Protein AF-A0A1G0FRS5-F1 (afdb_monomer_lite)

Structure (mmCIF, N/CA/C/O backbone):
data_AF-A0A1G0FRS5-F1
#
_entry.id   AF-A0A1G0FRS5-F1
#
loop_
_atom_site.group_PDB
_atom_site.id
_atom_site.type_symbol
_atom_site.label_atom_id
_atom_site.label_alt_id
_atom_site.label_comp_id
_atom_site.label_asym_id
_atom_site.label_entity_id
_atom_site.label_seq_id
_atom_site.pdbx_PDB_ins_code
_atom_site.Cartn_x
_atom_site.Cartn_y
_atom_site.Cartn_z
_atom_site.occupancy
_atom_site.B_iso_or_equiv
_atom_site.auth_seq_id
_atom_site.auth_comp_id
_atom_site.auth_asym_id
_atom_site.auth_atom_id
_atom_site.pdbx_PDB_model_num
ATOM 1 N N . MET A 1 1 ? -5.040 -34.979 46.816 1.00 44.06 1 MET A N 1
ATOM 2 C CA . MET A 1 1 ? -3.928 -34.256 47.469 1.00 44.06 1 MET A CA 1
ATOM 3 C C . MET A 1 1 ? -4.135 -32.767 47.221 1.00 44.06 1 MET A C 1
ATOM 5 O O . MET A 1 1 ? -3.897 -32.310 46.116 1.00 44.06 1 MET A O 1
ATOM 9 N N . PHE A 1 2 ? -4.683 -32.046 48.202 1.00 45.69 2 PHE A N 1
ATOM 10 C CA . PHE A 1 2 ? -4.827 -30.586 48.176 1.00 45.69 2 PHE A CA 1
ATOM 11 C C . PHE A 1 2 ? -3.538 -29.957 48.715 1.00 45.69 2 PHE A C 1
ATOM 13 O O . PHE A 1 2 ? -3.119 -30.302 49.820 1.00 45.69 2 PHE A O 1
ATOM 20 N N . ARG A 1 3 ? -2.941 -29.009 47.987 1.00 49.69 3 ARG A N 1
ATOM 21 C CA . ARG A 1 3 ? -2.078 -27.985 48.592 1.00 49.69 3 ARG A CA 1
ATOM 22 C C . ARG A 1 3 ? -2.526 -26.600 48.152 1.00 49.69 3 ARG A C 1
ATOM 24 O O . ARG A 1 3 ? -2.070 -26.027 47.175 1.00 49.69 3 ARG A O 1
ATOM 31 N N . LEU A 1 4 ? -3.481 -26.140 48.947 1.00 48.28 4 LEU A N 1
ATOM 32 C CA . LEU A 1 4 ? -3.727 -24.770 49.351 1.00 48.28 4 LEU A CA 1
ATOM 33 C C . LEU A 1 4 ? -2.394 -24.057 49.669 1.00 48.28 4 LEU A C 1
ATOM 35 O O . LEU A 1 4 ? -1.631 -24.555 50.495 1.00 48.28 4 LEU A O 1
ATOM 39 N N . SER A 1 5 ? -2.138 -22.894 49.074 1.00 55.28 5 SER A N 1
ATOM 40 C CA . SER A 1 5 ? -1.249 -21.890 49.669 1.00 55.28 5 SER A CA 1
ATOM 41 C C . SER A 1 5 ? -1.865 -20.520 49.416 1.00 55.28 5 SER A C 1
ATOM 43 O O . SER A 1 5 ? -1.725 -19.927 48.352 1.00 55.28 5 SER A O 1
ATOM 45 N N . ILE A 1 6 ? -2.659 -20.106 50.398 1.00 56.12 6 ILE A N 1
ATOM 46 C CA . ILE A 1 6 ? -3.322 -18.812 50.508 1.00 56.12 6 ILE A CA 1
ATOM 47 C C . ILE A 1 6 ? -2.446 -17.924 51.412 1.00 56.12 6 ILE A C 1
ATOM 49 O O . ILE A 1 6 ? -1.775 -18.444 52.303 1.00 56.12 6 ILE A O 1
ATOM 53 N N . LEU A 1 7 ? -2.612 -16.607 51.235 1.00 48.44 7 LEU A N 1
ATOM 54 C CA . LEU A 1 7 ? -2.395 -15.496 52.181 1.00 48.44 7 LEU A CA 1
ATOM 55 C C . LEU A 1 7 ? -0.973 -14.875 52.213 1.00 48.44 7 LEU A C 1
ATOM 57 O O . LEU A 1 7 ? 0.005 -15.612 52.152 1.00 48.44 7 LEU A O 1
ATOM 61 N N . PRO A 1 8 ? -0.830 -13.558 52.517 1.00 53.97 8 PRO A N 1
ATOM 62 C CA . PRO A 1 8 ? -1.809 -12.463 52.332 1.00 53.97 8 PRO A CA 1
ATOM 63 C C . PRO A 1 8 ? -1.265 -11.018 52.155 1.00 53.97 8 PRO A C 1
ATOM 65 O O . PRO A 1 8 ? -0.104 -10.719 52.390 1.00 53.97 8 PRO A O 1
ATOM 68 N N . ALA A 1 9 ? -2.199 -10.122 51.809 1.00 45.53 9 ALA A N 1
ATOM 69 C CA . ALA A 1 9 ? -2.467 -8.794 52.387 1.00 45.53 9 ALA A CA 1
ATOM 70 C C . ALA A 1 9 ? -1.320 -7.875 52.869 1.00 45.53 9 ALA A C 1
ATOM 72 O O . ALA A 1 9 ? -0.685 -8.129 53.887 1.00 45.53 9 ALA A O 1
ATOM 73 N N . LEU A 1 10 ? -1.276 -6.674 52.283 1.00 49.25 10 LEU A N 1
ATOM 74 C CA . LEU A 1 10 ? -1.174 -5.392 53.000 1.00 49.25 10 LEU A CA 1
ATOM 75 C C . LEU A 1 10 ? -1.839 -4.329 52.087 1.00 49.25 10 LEU A C 1
ATOM 77 O O . LEU A 1 10 ? -1.323 -4.067 51.008 1.00 49.25 10 LEU A O 1
ATOM 81 N N . ILE A 1 11 ? -3.108 -3.921 52.268 1.00 50.03 11 ILE A N 1
ATOM 82 C CA . ILE A 1 11 ? -3.625 -2.934 53.249 1.00 50.03 11 ILE A CA 1
ATOM 83 C C . ILE A 1 11 ? -2.768 -1.642 53.157 1.00 50.03 11 ILE A C 1
ATOM 85 O O . ILE A 1 11 ? -1.559 -1.725 53.304 1.00 50.03 11 ILE A O 1
ATOM 89 N N . VAL A 1 12 ? -3.238 -0.427 52.853 1.00 50.62 12 VAL A N 1
ATOM 90 C CA . VAL A 1 12 ? -4.157 0.483 53.577 1.00 50.62 12 VAL A CA 1
ATOM 91 C C . VAL A 1 12 ? -4.215 1.760 52.682 1.00 50.62 12 VAL A C 1
ATOM 93 O O . VAL A 1 12 ? -3.167 2.255 52.290 1.00 50.62 12 VAL A O 1
ATOM 96 N N . LEU A 1 13 ? -5.354 2.221 52.146 1.00 48.66 13 LEU A N 1
ATOM 97 C CA . LEU A 1 13 ? -6.230 3.259 52.729 1.00 48.66 13 LEU A CA 1
ATOM 98 C C . LEU A 1 13 ? -5.525 4.604 53.048 1.00 48.66 13 LEU A C 1
ATOM 100 O O . LEU A 1 13 ? -5.023 4.790 54.148 1.00 48.66 13 LEU A O 1
ATOM 104 N N . LEU A 1 14 ? -5.578 5.596 52.150 1.00 42.84 14 LEU A N 1
ATOM 105 C CA . LEU A 1 14 ? -5.404 7.000 52.552 1.00 42.84 14 LEU A CA 1
ATOM 106 C C . LEU A 1 14 ? -6.632 7.824 52.158 1.00 42.84 14 LEU A C 1
ATOM 108 O O . LEU A 1 14 ? -6.782 8.288 51.032 1.00 42.84 14 LEU A O 1
ATOM 112 N N . ALA A 1 15 ? -7.514 7.970 53.143 1.00 50.84 15 ALA A N 1
ATOM 113 C CA . ALA A 1 15 ? -8.490 9.036 53.228 1.00 50.84 15 ALA A CA 1
ATOM 114 C C . ALA A 1 15 ? -7.763 10.351 53.546 1.00 50.84 15 ALA A C 1
ATOM 116 O O . ALA A 1 15 ? -7.000 10.416 54.507 1.00 50.84 15 ALA A O 1
ATOM 117 N N . LEU A 1 16 ? -8.037 11.402 52.779 1.00 49.03 16 LEU A N 1
ATOM 118 C CA . LEU A 1 16 ? -7.696 12.776 53.140 1.00 49.03 16 LEU A CA 1
ATOM 119 C C . LEU A 1 16 ? -8.983 13.593 53.114 1.00 49.03 16 LEU A C 1
ATOM 121 O O . LEU A 1 16 ? -9.455 14.035 52.070 1.00 49.03 16 LEU A O 1
ATOM 125 N N . ALA A 1 17 ? -9.567 13.730 54.300 1.00 45.66 17 ALA A N 1
ATOM 126 C CA . ALA A 1 17 ? -10.590 14.710 54.598 1.00 45.66 17 ALA A CA 1
ATOM 127 C C . ALA A 1 17 ? -9.922 16.019 55.045 1.00 45.66 17 ALA A C 1
ATOM 129 O O . ALA A 1 17 ? -9.033 15.998 55.891 1.00 45.66 17 ALA A O 1
ATOM 130 N N . GLY A 1 18 ? -10.436 17.138 54.531 1.00 49.47 18 GLY A N 1
ATOM 131 C CA . GLY A 1 18 ? -10.488 18.415 55.242 1.00 49.47 18 GLY A CA 1
ATOM 132 C C . GLY A 1 18 ? -9.261 19.321 55.150 1.00 49.47 18 GLY A C 1
ATOM 133 O O . GLY A 1 18 ? -8.341 19.205 55.950 1.00 49.47 18 GLY A O 1
ATOM 134 N N . LEU A 1 19 ? -9.348 20.336 54.285 1.00 43.91 19 LEU A N 1
ATOM 135 C CA . LEU A 1 19 ? -8.746 21.651 54.514 1.00 43.91 19 LEU A CA 1
ATOM 136 C C . LEU A 1 19 ? -9.790 22.736 54.223 1.00 43.91 19 LEU A C 1
ATOM 138 O O . LEU A 1 19 ? -10.624 22.622 53.329 1.00 43.91 19 LEU A O 1
ATOM 142 N N . SER A 1 20 ? -9.774 23.726 55.101 1.00 45.34 20 SER A N 1
ATOM 143 C CA . SER A 1 20 ? -10.786 24.723 55.411 1.00 45.34 20 SER A CA 1
ATOM 144 C C . SER A 1 20 ? -10.820 25.925 54.465 1.00 45.34 20 SER A C 1
ATOM 146 O O . SER A 1 20 ? -9.790 26.316 53.936 1.00 45.34 20 SER A O 1
ATOM 148 N N . CYS A 1 21 ? -12.002 26.546 54.392 1.00 48.34 21 CYS A N 1
ATOM 149 C CA . CYS A 1 21 ? -12.299 27.988 54.414 1.00 48.34 21 CYS A CA 1
ATOM 150 C C . CYS A 1 21 ? -11.238 28.990 53.899 1.00 48.34 21 CYS A C 1
ATOM 152 O O . CYS A 1 21 ? -10.173 29.141 54.495 1.00 48.34 21 CYS A O 1
ATOM 154 N N . GLY A 1 22 ? -11.623 29.786 52.897 1.00 35.19 22 GLY A N 1
ATOM 155 C CA . GLY A 1 22 ? -10.956 31.030 52.507 1.00 35.19 22 GLY A CA 1
ATOM 156 C C . GLY A 1 22 ? -11.921 31.933 51.737 1.00 35.19 22 GLY A C 1
ATOM 157 O O . GLY A 1 22 ? -12.179 31.698 50.562 1.00 35.19 22 GLY A O 1
ATOM 158 N N . ASP A 1 23 ? -12.486 32.905 52.450 1.00 54.09 23 ASP A N 1
ATOM 159 C CA . ASP A 1 23 ? -13.355 33.988 51.978 1.00 54.09 23 ASP A CA 1
ATOM 160 C C . ASP A 1 23 ? -12.524 35.105 51.312 1.00 54.09 23 ASP A C 1
ATOM 162 O O . ASP A 1 23 ? -11.417 35.394 51.769 1.00 54.09 23 ASP A O 1
ATOM 166 N N . GLY A 1 24 ? -13.083 35.742 50.277 1.00 42.00 24 GLY A N 1
ATOM 167 C CA . GLY A 1 24 ? -12.622 37.027 49.732 1.00 42.00 24 GLY A CA 1
ATOM 168 C C . GLY A 1 24 ? -11.696 36.955 48.509 1.00 42.00 24 GLY A C 1
ATOM 169 O O . GLY A 1 24 ? -10.556 36.520 48.601 1.00 42.00 24 GLY A O 1
ATOM 170 N N . ASP A 1 25 ? -12.154 37.432 47.349 1.00 48.56 25 ASP A N 1
ATOM 171 C CA . ASP A 1 25 ? -11.878 38.810 46.910 1.00 48.56 25 ASP A CA 1
ATOM 172 C C . ASP A 1 25 ? -12.524 39.084 45.538 1.00 48.56 25 ASP A C 1
ATOM 174 O O . ASP A 1 25 ? -12.567 38.235 44.644 1.00 48.56 25 ASP A O 1
ATOM 178 N N . GLN A 1 26 ? -13.080 40.285 45.394 1.00 52.00 26 GLN A N 1
ATOM 179 C CA . GLN A 1 26 ? -13.717 40.770 44.177 1.00 52.00 26 GLN A CA 1
ATOM 180 C C . GLN A 1 26 ? -12.654 41.109 43.126 1.00 52.00 26 GLN A C 1
ATOM 182 O O . GLN A 1 26 ? -12.055 42.178 43.159 1.00 52.00 26 GLN A O 1
ATOM 187 N N . GLY A 1 27 ? -12.468 40.232 42.141 1.00 38.94 27 GLY A N 1
ATOM 188 C CA . GLY A 1 27 ? -11.657 40.505 40.956 1.00 38.94 27 GLY A CA 1
ATOM 189 C C . GLY A 1 27 ? -12.527 40.547 39.709 1.00 38.94 27 GLY A C 1
ATOM 190 O O . GLY A 1 27 ? -13.053 39.522 39.290 1.00 38.94 27 GLY A O 1
ATOM 191 N N . ALA A 1 28 ? -12.694 41.739 39.142 1.00 45.09 28 ALA A N 1
ATOM 192 C CA . ALA A 1 28 ? -13.462 42.031 37.939 1.00 45.09 28 ALA A CA 1
ATOM 193 C C . ALA A 1 28 ? -13.317 40.967 36.832 1.00 45.09 28 ALA A C 1
ATOM 195 O O . ALA A 1 28 ? -12.215 40.622 36.408 1.00 45.09 28 ALA A O 1
ATOM 196 N N . ALA A 1 29 ? -14.460 40.492 36.334 1.00 39.56 29 ALA A N 1
ATOM 197 C CA . ALA A 1 29 ? -14.537 39.628 35.168 1.00 39.56 29 ALA A CA 1
ATOM 198 C C . ALA A 1 29 ? -14.074 40.394 33.918 1.00 39.56 29 ALA A C 1
ATOM 200 O O . ALA A 1 29 ? -14.848 41.102 33.275 1.00 39.56 29 ALA A O 1
ATOM 201 N N . THR A 1 30 ? -12.803 40.243 33.560 1.00 50.25 30 THR A N 1
ATOM 202 C CA . THR A 1 30 ? -12.331 40.533 32.206 1.00 50.25 30 THR A CA 1
ATOM 203 C C . THR A 1 30 ? -12.824 39.395 31.308 1.00 50.25 30 THR A C 1
ATOM 205 O O . THR A 1 30 ? -12.509 38.236 31.601 1.00 50.25 30 THR A O 1
ATOM 208 N N . PRO A 1 31 ? -13.590 39.646 30.231 1.00 48.22 31 PRO A N 1
ATOM 209 C CA . PRO A 1 31 ? -13.944 38.586 29.300 1.00 48.22 31 PRO A CA 1
ATOM 210 C C . PRO A 1 31 ? -12.663 38.108 28.611 1.00 48.22 31 PRO A C 1
ATOM 212 O O . PRO A 1 31 ? -12.110 38.773 27.737 1.00 48.22 31 PRO A O 1
ATOM 215 N N . THR A 1 32 ? -12.167 36.951 29.042 1.00 47.28 32 THR A N 1
ATOM 216 C CA . THR A 1 32 ? -11.135 36.213 28.317 1.00 47.28 32 THR A CA 1
ATOM 217 C C . THR A 1 32 ? -11.800 35.693 27.055 1.00 47.28 32 THR A C 1
ATOM 219 O O . THR A 1 32 ? -12.743 34.908 27.133 1.00 47.28 32 THR A O 1
ATOM 222 N N . ALA A 1 33 ? -11.351 36.181 25.899 1.00 51.53 33 ALA A N 1
ATOM 223 C CA . ALA A 1 33 ? -11.781 35.684 24.605 1.00 51.53 33 ALA A CA 1
ATOM 224 C C . ALA A 1 33 ? -11.601 34.161 24.577 1.00 51.53 33 ALA A C 1
ATOM 226 O O . ALA A 1 33 ? -10.480 33.655 24.606 1.00 51.53 33 ALA A O 1
ATOM 227 N N . THR A 1 34 ? -12.712 33.429 24.568 1.00 48.22 34 THR A N 1
ATOM 228 C CA . THR A 1 34 ? -12.716 31.995 24.302 1.00 48.22 34 THR A CA 1
ATOM 229 C C . THR A 1 34 ? -12.104 31.801 22.915 1.00 48.22 34 THR A C 1
ATOM 231 O O . THR A 1 34 ? -12.641 32.363 21.954 1.00 48.22 34 THR A O 1
ATOM 234 N N . PRO A 1 35 ? -10.999 31.051 22.753 1.00 54.94 35 PRO A N 1
ATOM 235 C CA . PRO A 1 35 ? -10.590 30.647 21.422 1.00 54.94 35 PRO A CA 1
ATOM 236 C C . PRO A 1 35 ? -11.737 29.810 20.857 1.00 54.94 35 PRO A C 1
ATOM 238 O O . PRO A 1 35 ? -12.076 28.750 21.381 1.00 54.94 35 PRO A O 1
ATOM 241 N N . THR A 1 36 ? -12.387 30.336 19.822 1.00 51.38 36 THR A N 1
ATOM 242 C CA . THR A 1 36 ? -13.328 29.564 19.017 1.00 51.38 36 THR A CA 1
ATOM 243 C C . THR A 1 36 ? -12.489 28.508 18.318 1.00 51.38 36 THR A C 1
ATOM 245 O O . THR A 1 36 ? -11.822 28.789 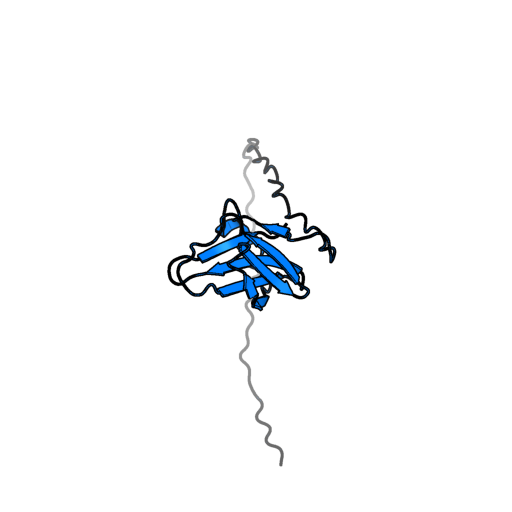17.325 1.00 51.38 36 THR A O 1
ATOM 248 N N . VAL A 1 37 ? -12.441 27.311 18.900 1.00 54.41 37 VAL A N 1
ATOM 249 C CA . VAL A 1 37 ? -11.905 26.131 18.233 1.00 54.41 37 VAL 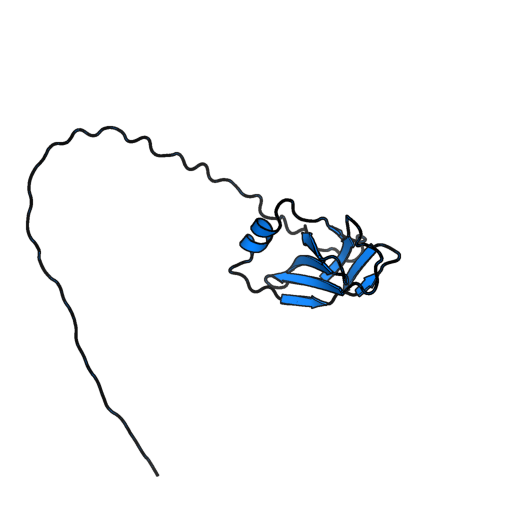A CA 1
ATOM 250 C C . VAL A 1 37 ? -12.894 25.819 17.123 1.00 54.41 37 VAL A C 1
ATOM 252 O O . VAL A 1 37 ? -13.928 25.198 17.353 1.00 54.41 37 VAL A O 1
ATOM 255 N N . THR A 1 38 ? -12.621 26.328 15.926 1.00 54.25 38 THR A N 1
ATOM 256 C CA . THR A 1 38 ? -13.276 25.842 14.717 1.00 54.25 38 THR A CA 1
ATOM 257 C C . THR A 1 38 ? -12.913 24.363 14.613 1.00 54.25 38 THR A C 1
ATOM 259 O O . THR A 1 38 ? -11.719 24.063 14.523 1.00 54.25 38 THR A O 1
ATOM 262 N N . PRO A 1 39 ? -13.873 23.423 14.672 1.00 53.31 39 PRO A N 1
ATOM 263 C CA . PRO A 1 39 ? -13.560 22.040 14.373 1.00 53.31 39 PRO A CA 1
ATOM 264 C C . PRO A 1 39 ? -13.074 22.012 12.927 1.00 53.31 39 PRO A C 1
ATOM 266 O O . PRO A 1 39 ? -13.825 22.314 11.999 1.00 53.31 39 PRO A O 1
ATOM 269 N N . VAL A 1 40 ? -11.789 21.714 12.745 1.00 53.19 40 VAL A N 1
ATOM 270 C CA . VAL A 1 40 ? -11.273 21.303 11.447 1.00 53.19 40 VAL A CA 1
ATOM 271 C C . VAL A 1 40 ? -11.993 19.995 11.158 1.00 53.19 40 VAL A C 1
ATOM 273 O O . VAL A 1 40 ? -11.704 18.967 11.763 1.00 53.19 40 VAL A O 1
ATOM 276 N N . THR A 1 41 ? -13.018 20.055 10.315 1.00 48.16 41 THR A N 1
ATOM 277 C CA . THR A 1 41 ? -13.607 18.868 9.710 1.00 48.16 41 THR A CA 1
ATOM 278 C C . THR A 1 41 ? -12.542 18.289 8.796 1.00 48.16 41 THR A C 1
ATOM 280 O O . THR A 1 41 ? -12.452 18.667 7.628 1.00 48.16 41 THR A O 1
ATOM 283 N N . THR A 1 42 ? -11.685 17.434 9.347 1.00 56.03 42 THR A N 1
ATOM 284 C CA . THR A 1 42 ? -10.833 16.564 8.545 1.00 56.03 42 THR A CA 1
ATOM 285 C C . THR A 1 42 ? -11.775 15.748 7.660 1.00 56.03 42 THR A C 1
ATOM 287 O O . THR A 1 42 ? -12.697 15.123 8.198 1.00 56.03 42 THR A O 1
ATOM 290 N N . PRO A 1 43 ? -11.643 15.794 6.324 1.00 45.47 43 PRO A N 1
ATOM 291 C CA . PRO A 1 43 ? -12.443 14.934 5.470 1.00 45.47 43 PRO A CA 1
ATOM 292 C C . PRO A 1 43 ? -12.114 13.486 5.841 1.00 45.47 43 PRO A C 1
ATOM 294 O O . PRO A 1 43 ? -10.976 13.049 5.697 1.00 45.47 43 PRO A O 1
ATOM 297 N N . SER A 1 44 ? -13.104 12.760 6.363 1.00 46.69 44 SER A N 1
ATOM 298 C CA . SER A 1 44 ? -13.024 11.304 6.454 1.00 46.69 44 SER A CA 1
ATOM 299 C C . SER A 1 44 ? -12.809 10.782 5.032 1.00 46.69 44 SER A C 1
ATOM 301 O O . SER A 1 44 ? -13.549 11.221 4.138 1.00 46.69 44 SER A O 1
ATOM 303 N N . PRO A 1 45 ? -11.844 9.877 4.786 1.00 48.31 45 PRO A N 1
ATOM 304 C CA . PRO A 1 45 ? -11.786 9.185 3.507 1.00 48.31 45 PRO A CA 1
ATOM 305 C C . PRO A 1 45 ? -13.151 8.524 3.294 1.00 48.31 45 PRO A C 1
ATOM 307 O O . PRO A 1 45 ? -13.681 7.848 4.180 1.00 48.31 45 PRO A O 1
ATOM 310 N N . THR A 1 46 ? -13.797 8.864 2.182 1.00 43.72 46 THR A N 1
ATOM 311 C CA . THR A 1 46 ? -15.093 8.296 1.821 1.00 43.72 46 THR A CA 1
ATOM 312 C C . THR A 1 46 ? -14.813 6.970 1.147 1.00 43.72 46 THR A C 1
ATOM 314 O O . THR A 1 46 ? -14.717 6.923 -0.076 1.00 43.72 46 THR A O 1
ATOM 317 N N . SER A 1 47 ? -14.705 5.916 1.960 1.00 49.19 47 SER A N 1
ATOM 318 C CA . SER A 1 47 ? -14.486 4.551 1.494 1.00 49.19 47 SER A CA 1
ATOM 319 C C . SER A 1 47 ? -15.524 4.206 0.434 1.00 49.19 47 SER A C 1
ATOM 321 O O . SER A 1 47 ? -16.720 4.082 0.717 1.00 49.19 47 SER A O 1
ATOM 323 N N . THR A 1 48 ? -15.083 4.125 -0.819 1.00 53.12 48 THR A N 1
ATOM 324 C CA . THR A 1 48 ? -15.987 3.810 -1.925 1.00 53.12 48 THR A CA 1
ATOM 325 C C . THR A 1 48 ? -16.065 2.287 -2.016 1.00 53.12 48 THR A C 1
ATOM 327 O O . THR A 1 48 ? -15.029 1.649 -2.203 1.00 53.12 48 THR A O 1
ATOM 330 N N . PRO A 1 49 ? -17.244 1.654 -1.867 1.00 49.69 49 PRO A N 1
ATOM 331 C CA . PRO A 1 49 ? -17.325 0.199 -1.874 1.00 49.69 49 PRO A CA 1
ATOM 332 C C . PRO A 1 49 ? -16.847 -0.365 -3.217 1.00 49.69 49 PRO A C 1
ATOM 334 O O . PRO A 1 49 ? -17.321 0.033 -4.286 1.00 49.69 49 PRO A O 1
ATOM 337 N N . PHE A 1 50 ? -15.910 -1.314 -3.157 1.00 54.31 50 PHE A N 1
ATOM 338 C CA . PHE A 1 50 ? -15.400 -2.010 -4.333 1.00 54.31 50 PHE A CA 1
ATOM 339 C C . PHE A 1 50 ? -16.535 -2.765 -5.037 1.00 54.31 50 PHE A C 1
ATOM 341 O O . PHE A 1 50 ? -17.209 -3.605 -4.440 1.00 54.31 50 PHE A O 1
ATOM 348 N N . THR A 1 51 ? -16.733 -2.475 -6.325 1.00 52.09 51 THR A N 1
ATOM 349 C CA . THR A 1 51 ? -17.624 -3.245 -7.200 1.00 52.09 51 THR A CA 1
ATOM 350 C C . THR A 1 51 ? -16.768 -4.141 -8.099 1.00 52.09 51 THR A C 1
ATOM 352 O O . THR A 1 51 ? -16.026 -3.619 -8.938 1.00 52.09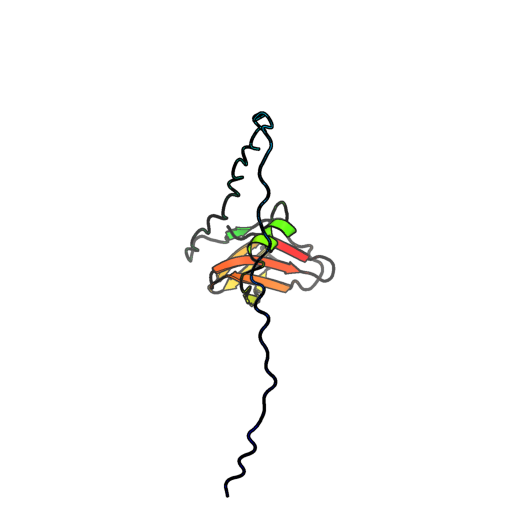 51 THR A O 1
ATOM 355 N N . PRO A 1 52 ? -16.852 -5.477 -7.968 1.00 50.53 52 PRO A N 1
ATOM 356 C CA . PRO A 1 52 ? -16.132 -6.397 -8.841 1.00 50.53 52 PRO A CA 1
ATOM 357 C C . PRO A 1 52 ? -16.505 -6.144 -10.310 1.00 50.53 52 PRO A C 1
ATOM 359 O O . PRO A 1 52 ? -17.679 -6.194 -10.672 1.00 50.53 52 PRO A O 1
ATOM 362 N N . GLY A 1 53 ? -15.509 -5.865 -11.158 1.00 54.69 53 GLY A N 1
ATOM 363 C CA . GLY A 1 53 ? -15.696 -5.628 -12.598 1.00 54.69 53 GLY A CA 1
ATOM 364 C C . GLY A 1 53 ? -15.603 -4.168 -13.064 1.00 54.69 53 GLY A C 1
ATOM 365 O O . GLY A 1 53 ? -15.670 -3.929 -14.266 1.00 54.69 53 GLY A O 1
ATOM 366 N N . SER A 1 54 ? -15.385 -3.201 -12.164 1.00 61.41 54 SER A N 1
ATOM 367 C CA . SER A 1 54 ? -15.235 -1.773 -12.520 1.00 61.41 54 SER A CA 1
ATOM 368 C C . SER A 1 54 ? -13.844 -1.360 -13.038 1.00 61.41 54 SER A C 1
ATOM 370 O O . SER A 1 54 ? -13.616 -0.179 -13.285 1.00 61.41 54 SER A O 1
ATOM 372 N N . GLY A 1 55 ? -12.931 -2.309 -13.264 1.00 73.69 55 GLY A N 1
ATOM 373 C CA . GLY A 1 55 ? -11.529 -2.012 -13.581 1.00 73.69 55 GLY A CA 1
ATOM 374 C C . GLY A 1 55 ? -10.698 -1.699 -12.327 1.00 73.69 55 GLY A C 1
ATOM 375 O O . GLY A 1 55 ? -11.211 -1.819 -11.212 1.00 73.69 55 GLY A O 1
ATOM 376 N N . PRO A 1 56 ? -9.403 -1.367 -12.484 1.00 84.88 56 PRO A N 1
ATOM 377 C CA . PRO A 1 56 ? -8.525 -1.088 -11.355 1.00 84.88 56 PRO A CA 1
ATOM 378 C C . PRO A 1 56 ? -8.892 0.228 -10.650 1.00 84.88 56 PRO A C 1
ATOM 380 O O . PRO A 1 56 ? -9.195 1.232 -11.294 1.00 84.88 56 PRO A O 1
ATOM 383 N N . ILE A 1 57 ? -8.818 0.235 -9.319 1.00 90.19 57 ILE A N 1
ATOM 384 C CA . ILE A 1 57 ? -8.945 1.436 -8.490 1.00 90.19 57 ILE A CA 1
ATOM 385 C C . ILE A 1 57 ? -7.637 2.219 -8.598 1.00 90.19 57 ILE A C 1
ATOM 387 O O . ILE A 1 57 ? -6.582 1.721 -8.210 1.00 90.19 57 ILE A O 1
ATOM 391 N N . HIS A 1 58 ? -7.694 3.444 -9.110 1.00 91.81 58 HIS A N 1
ATOM 392 C CA . HIS A 1 58 ? -6.529 4.322 -9.139 1.00 91.81 58 HIS A CA 1
ATOM 393 C C . HIS A 1 58 ? -6.242 4.861 -7.740 1.00 91.81 58 HIS A C 1
ATOM 395 O O . HIS A 1 58 ? -7.113 5.481 -7.128 1.00 91.81 58 HIS A O 1
ATOM 401 N N . ILE A 1 59 ? -5.027 4.628 -7.250 1.00 94.44 59 ILE A N 1
ATOM 402 C CA . ILE A 1 59 ? -4.588 5.070 -5.928 1.00 94.44 59 ILE A CA 1
ATOM 403 C C . ILE A 1 59 ? -3.296 5.866 -6.027 1.00 94.44 59 ILE A C 1
ATOM 405 O O . ILE A 1 59 ? -2.398 5.534 -6.804 1.00 94.44 59 ILE A O 1
ATOM 409 N N . SER A 1 60 ? -3.199 6.904 -5.201 1.00 94.44 60 SER A N 1
ATOM 410 C CA . SER A 1 60 ? -2.041 7.786 -5.139 1.00 94.44 60 SER A CA 1
ATOM 411 C C . SER A 1 60 ? -1.513 7.933 -3.717 1.00 94.44 60 SER A C 1
ATOM 413 O O . SER A 1 60 ? -2.248 7.696 -2.752 1.00 94.44 60 SER A O 1
ATOM 415 N N . PRO A 1 61 ? -0.240 8.324 -3.542 1.00 94.88 61 PRO A N 1
ATOM 416 C CA . PRO A 1 61 ? 0.277 8.652 -2.230 1.00 94.88 61 PRO A CA 1
ATOM 417 C C . PRO A 1 61 ? -0.575 9.727 -1.552 1.00 94.88 61 PRO A C 1
ATOM 419 O O . PRO A 1 61 ? -0.954 10.701 -2.208 1.00 94.88 61 PRO A O 1
ATOM 422 N N . PRO A 1 62 ? -0.867 9.588 -0.248 1.00 92.81 62 PRO A N 1
ATOM 423 C CA . PRO A 1 62 ? -1.513 10.655 0.499 1.00 92.81 62 PRO A CA 1
ATOM 424 C C . PRO A 1 62 ? -0.591 11.879 0.567 1.00 92.81 62 PRO A C 1
ATOM 426 O O . PRO A 1 62 ? 0.632 11.737 0.660 1.00 92.81 62 PRO A O 1
ATOM 429 N N . GLU A 1 63 ? -1.176 13.079 0.603 1.00 91.31 63 GLU A N 1
ATOM 430 C CA . GLU A 1 63 ? -0.426 14.343 0.714 1.00 91.31 63 GLU A CA 1
ATOM 431 C C . GLU A 1 63 ? 0.488 14.361 1.950 1.00 91.31 63 GLU A C 1
ATOM 433 O O . GLU A 1 63 ? 1.636 14.807 1.890 1.00 91.31 63 GLU A O 1
ATOM 438 N N . ASN A 1 64 ? -0.001 13.813 3.068 1.00 92.25 64 ASN A N 1
ATOM 439 C CA . ASN A 1 64 ? 0.752 13.658 4.304 1.00 92.25 64 ASN A CA 1
ATOM 440 C C . ASN A 1 64 ? 0.655 12.222 4.827 1.00 92.25 64 ASN A C 1
ATOM 442 O O . ASN A 1 64 ? -0.281 11.839 5.526 1.00 92.25 64 ASN A O 1
ATOM 446 N N . ARG A 1 65 ? 1.683 11.423 4.527 1.00 90.62 65 ARG A N 1
ATOM 447 C CA . ARG A 1 65 ? 1.755 10.015 4.939 1.00 90.62 65 ARG A CA 1
ATOM 448 C C . ARG A 1 65 ? 1.634 9.801 6.450 1.00 90.62 65 ARG A C 1
ATOM 450 O O . ARG A 1 65 ? 1.057 8.800 6.854 1.00 90.62 65 ARG A O 1
ATOM 457 N N . ARG A 1 66 ? 2.211 10.679 7.283 1.00 91.56 66 ARG A N 1
ATOM 458 C CA . ARG A 1 66 ? 2.142 10.502 8.748 1.00 91.56 66 ARG A CA 1
ATOM 459 C C . ARG A 1 66 ? 0.724 10.713 9.245 1.00 91.56 66 ARG A C 1
ATOM 461 O O . ARG A 1 66 ? 0.177 9.818 9.862 1.00 91.56 66 ARG A O 1
ATOM 468 N N . GLU A 1 67 ? 0.122 11.832 8.870 1.00 92.94 67 GLU A N 1
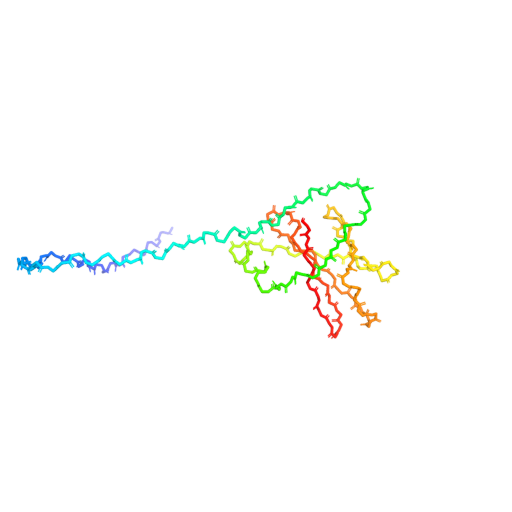ATOM 469 C CA . GLU A 1 67 ? -1.249 12.165 9.256 1.00 92.94 67 GLU A CA 1
ATOM 470 C C . GLU A 1 67 ? -2.269 11.147 8.732 1.00 92.94 67 GLU A C 1
ATOM 472 O O . GLU A 1 67 ? -3.238 10.827 9.412 1.00 92.94 67 GLU A O 1
ATOM 477 N N . PHE A 1 68 ? -2.031 10.578 7.548 1.00 92.62 68 PHE A N 1
ATOM 478 C CA . PHE A 1 68 ? -2.821 9.459 7.045 1.00 92.62 68 PHE A CA 1
ATOM 479 C C . PHE A 1 68 ? -2.732 8.225 7.957 1.00 92.62 68 PHE A C 1
ATOM 481 O O . PHE A 1 68 ? -3.752 7.652 8.318 1.00 92.62 68 PHE A O 1
ATOM 488 N N . LEU A 1 69 ? -1.523 7.821 8.360 1.00 90.19 69 LEU A N 1
ATOM 489 C CA . LEU A 1 69 ? -1.332 6.658 9.233 1.00 90.19 69 LEU A CA 1
ATOM 490 C C . LEU A 1 69 ? -1.816 6.905 10.668 1.00 90.19 69 LEU A C 1
ATOM 492 O O . LEU A 1 69 ? -2.331 5.981 11.295 1.00 90.19 69 LEU A O 1
ATOM 496 N N . ASP A 1 70 ? -1.692 8.135 11.169 1.00 93.62 70 ASP A N 1
ATOM 497 C CA . ASP A 1 70 ? -2.107 8.513 12.524 1.00 93.62 70 ASP A CA 1
ATOM 498 C C . ASP A 1 70 ? -3.622 8.340 12.731 1.00 93.62 70 ASP A C 1
ATOM 500 O O . ASP A 1 70 ? -4.058 8.006 13.831 1.00 93.62 70 ASP A O 1
ATOM 504 N N . GLN A 1 71 ? -4.430 8.458 11.670 1.00 92.44 71 GLN A N 1
ATOM 505 C CA . GLN A 1 71 ? -5.877 8.182 11.713 1.00 92.44 71 GLN A CA 1
ATOM 506 C C . GLN A 1 71 ? -6.204 6.722 12.063 1.00 92.44 71 GLN A C 1
ATOM 508 O O . GLN A 1 71 ? -7.294 6.427 12.552 1.00 92.44 71 GLN A O 1
ATOM 513 N N . PHE A 1 72 ? -5.258 5.811 11.836 1.00 93.75 72 PHE A N 1
ATOM 514 C CA . PHE A 1 72 ? -5.397 4.384 12.112 1.00 93.75 72 PHE A CA 1
ATOM 515 C C . PHE A 1 72 ? -4.544 3.931 13.306 1.00 93.75 72 PHE A C 1
ATOM 517 O O . PHE A 1 72 ? -4.455 2.733 13.557 1.00 93.75 72 PHE A O 1
ATOM 524 N N . ALA A 1 73 ? -3.921 4.851 14.055 1.00 91.19 73 ALA A N 1
ATOM 525 C CA . ALA A 1 73 ? -3.008 4.510 15.151 1.00 91.19 73 ALA A CA 1
ATOM 526 C C . ALA A 1 73 ? -3.675 3.693 16.274 1.00 91.19 73 ALA A C 1
ATOM 528 O O . ALA A 1 73 ? -3.035 2.829 16.871 1.00 91.19 73 ALA A O 1
ATOM 529 N N . ASP A 1 74 ? -4.968 3.924 16.515 1.00 93.88 74 ASP A N 1
ATOM 530 C CA . ASP A 1 74 ? -5.774 3.198 17.508 1.00 93.88 74 ASP A CA 1
ATOM 531 C C . ASP A 1 74 ? -6.527 1.992 16.910 1.00 93.88 74 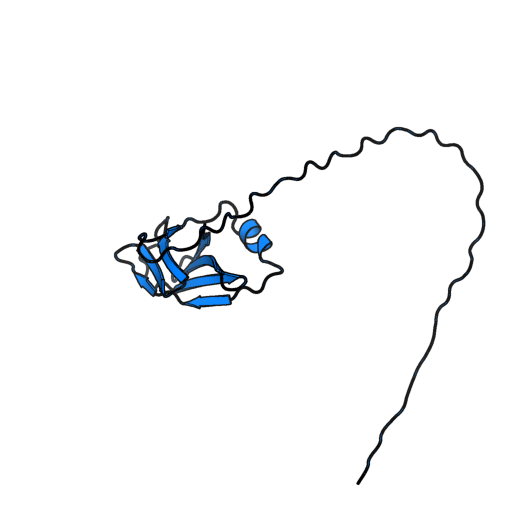ASP A C 1
ATOM 533 O O . ASP A 1 74 ? -7.397 1.401 17.558 1.00 93.88 74 ASP A O 1
ATOM 537 N N . LYS A 1 75 ? -6.240 1.639 15.652 1.00 93.94 75 LYS A N 1
ATOM 538 C CA . LYS A 1 75 ? -6.905 0.564 14.911 1.00 93.94 75 LYS A CA 1
ATOM 539 C C . LYS A 1 75 ? -5.944 -0.590 14.649 1.00 93.94 75 LYS A C 1
ATOM 541 O O . LYS A 1 75 ? -4.743 -0.410 14.467 1.00 93.94 75 LYS A O 1
ATOM 546 N N . GLU A 1 76 ? -6.488 -1.801 14.584 1.00 94.75 76 GLU A N 1
ATOM 547 C CA . GLU A 1 76 ? -5.726 -2.952 14.110 1.00 94.75 76 GLU A CA 1
ATOM 548 C C . GLU A 1 76 ? -5.596 -2.881 12.585 1.00 94.75 76 GLU A C 1
ATOM 550 O O . GLU A 1 76 ? -6.596 -2.928 11.866 1.00 94.75 76 GLU A O 1
ATOM 555 N N . ILE A 1 77 ? -4.356 -2.772 12.102 1.00 93.81 77 ILE A N 1
ATOM 556 C CA . ILE A 1 77 ? -4.035 -2.827 10.675 1.00 93.81 77 ILE A CA 1
ATOM 557 C C . ILE A 1 77 ? -3.566 -4.241 10.339 1.00 93.81 77 ILE A C 1
ATOM 559 O O . ILE A 1 77 ? -2.466 -4.653 10.717 1.00 93.81 77 ILE A O 1
ATOM 563 N N . VAL A 1 78 ? -4.376 -4.965 9.573 1.00 96.00 78 VAL A N 1
ATOM 564 C CA . VAL A 1 78 ? -4.006 -6.267 9.011 1.00 96.00 78 VAL A CA 1
ATOM 565 C C . VAL A 1 78 ? -3.370 -6.047 7.646 1.00 96.00 78 VAL A C 1
ATOM 567 O O . VAL A 1 78 ? -3.951 -5.396 6.782 1.00 96.00 78 VAL A O 1
ATOM 570 N N . LYS A 1 79 ? -2.180 -6.608 7.429 1.00 95.81 79 LYS A N 1
ATOM 571 C CA . LYS A 1 79 ? -1.509 -6.576 6.125 1.00 95.81 79 LYS A CA 1
ATOM 572 C C . LYS A 1 79 ? -1.761 -7.875 5.378 1.00 95.81 79 LYS A C 1
ATOM 574 O O . LYS A 1 79 ? -1.603 -8.950 5.957 1.00 95.81 79 LYS A O 1
ATOM 579 N N . GLN A 1 80 ? -2.135 -7.776 4.110 1.00 96.50 80 GLN A N 1
ATOM 580 C CA . GLN A 1 80 ? -2.272 -8.926 3.222 1.00 96.50 80 GLN A CA 1
ATOM 581 C C . GLN A 1 80 ? -1.461 -8.701 1.959 1.00 96.50 80 GLN A C 1
ATOM 583 O O . GLN A 1 80 ? -1.512 -7.623 1.375 1.00 96.50 80 GLN A O 1
ATOM 588 N N . HIS A 1 81 ? -0.734 -9.732 1.547 1.00 97.00 81 HIS A N 1
ATOM 589 C CA . HIS A 1 81 ? 0.114 -9.669 0.370 1.00 97.00 81 HIS A CA 1
ATOM 590 C C . HIS A 1 81 ? -0.712 -9.515 -0.911 1.00 97.00 81 HIS A C 1
ATOM 592 O O . HIS A 1 81 ? -1.726 -10.195 -1.083 1.00 97.00 81 HIS A O 1
ATOM 598 N N . CYS A 1 82 ? -0.237 -8.661 -1.813 1.00 95.88 82 CYS A N 1
ATOM 599 C CA . CYS A 1 82 ? -0.790 -8.459 -3.145 1.00 95.88 82 CYS A CA 1
ATOM 600 C C . CYS A 1 82 ? 0.238 -8.841 -4.209 1.00 95.88 82 CYS A C 1
ATOM 602 O O . CYS A 1 82 ? 1.438 -8.602 -4.058 1.00 95.88 82 CYS A O 1
ATOM 604 N N . THR A 1 83 ? -0.248 -9.371 -5.325 1.00 95.19 83 THR A N 1
ATOM 605 C CA . THR A 1 83 ? 0.587 -9.667 -6.491 1.00 95.19 83 THR A CA 1
ATOM 606 C C . THR A 1 83 ? 0.795 -8.388 -7.295 1.00 95.19 83 THR A C 1
ATOM 608 O O . THR A 1 83 ? -0.175 -7.764 -7.715 1.00 95.19 83 THR A O 1
ATOM 611 N N . TYR A 1 84 ? 2.045 -7.986 -7.522 1.00 93.38 84 TYR A N 1
ATOM 612 C CA . TYR A 1 84 ? 2.351 -6.828 -8.363 1.00 93.38 84 TYR A CA 1
ATOM 613 C C . TYR A 1 84 ? 2.509 -7.229 -9.834 1.00 93.38 84 TYR A C 1
ATOM 615 O O . TYR A 1 84 ? 3.312 -8.102 -10.164 1.00 93.38 84 TYR A O 1
ATOM 623 N N . ASP A 1 85 ? 1.785 -6.549 -10.719 1.00 90.81 85 ASP A N 1
ATOM 624 C CA . ASP A 1 85 ? 1.957 -6.625 -12.167 1.00 90.81 85 ASP A CA 1
ATOM 625 C C . ASP A 1 85 ? 2.719 -5.387 -12.658 1.00 90.81 85 ASP A C 1
ATOM 627 O O . ASP A 1 85 ? 2.186 -4.278 -12.727 1.00 90.81 85 ASP A O 1
ATOM 631 N N . ALA A 1 86 ? 3.985 -5.592 -13.025 1.00 87.56 86 ALA A N 1
ATOM 632 C CA . ALA A 1 86 ? 4.861 -4.538 -13.525 1.00 87.56 86 ALA A CA 1
ATOM 633 C C . ALA A 1 86 ? 4.537 -4.082 -14.959 1.00 87.56 86 ALA A C 1
ATOM 635 O O . ALA A 1 86 ? 4.961 -2.997 -15.351 1.00 87.56 86 ALA A O 1
ATOM 636 N N . ALA A 1 87 ? 3.826 -4.891 -15.754 1.00 85.12 87 ALA A N 1
ATOM 637 C CA . ALA A 1 87 ? 3.491 -4.548 -17.135 1.00 85.12 87 ALA A CA 1
ATOM 638 C C . ALA A 1 87 ? 2.404 -3.470 -17.196 1.00 85.12 87 ALA A C 1
ATOM 640 O O . ALA A 1 87 ? 2.441 -2.607 -18.073 1.00 85.12 87 ALA A O 1
ATOM 641 N N . VAL A 1 88 ? 1.457 -3.516 -16.256 1.00 86.31 88 VAL A N 1
ATOM 642 C CA . VAL A 1 88 ? 0.368 -2.531 -16.147 1.00 86.31 88 VAL A CA 1
ATOM 643 C C . VAL A 1 88 ? 0.507 -1.596 -14.945 1.00 86.31 88 VAL A C 1
ATOM 645 O O . VAL A 1 88 ? -0.185 -0.583 -14.894 1.00 86.31 88 VAL A O 1
ATOM 648 N N . GLY A 1 89 ? 1.406 -1.893 -14.003 1.00 90.06 89 GLY A N 1
ATOM 649 C CA . GLY A 1 89 ? 1.641 -1.051 -12.834 1.00 90.06 89 GLY A CA 1
ATOM 650 C C . GLY A 1 89 ? 0.552 -1.158 -11.773 1.00 90.06 89 GLY A C 1
ATOM 651 O O . GLY A 1 89 ? 0.119 -0.142 -11.225 1.00 90.06 89 GLY A O 1
ATOM 652 N N . SER A 1 90 ? 0.073 -2.375 -11.505 1.00 92.06 90 SER A N 1
ATOM 653 C CA . SER A 1 90 ? -1.036 -2.609 -10.577 1.00 92.06 90 SER A CA 1
ATOM 654 C C . SER A 1 90 ? -0.722 -3.642 -9.504 1.00 92.06 90 SER A C 1
ATOM 656 O O . SER A 1 90 ? -0.022 -4.616 -9.766 1.00 92.06 90 SER A O 1
ATOM 658 N N . ALA A 1 91 ? -1.296 -3.467 -8.317 1.00 94.69 91 ALA A N 1
ATOM 659 C CA . ALA A 1 91 ? -1.313 -4.465 -7.255 1.00 94.69 91 ALA A CA 1
ATOM 660 C C . ALA A 1 91 ? -2.668 -5.193 -7.241 1.00 94.69 91 ALA A C 1
ATOM 662 O O . ALA A 1 91 ? -3.709 -4.571 -7.027 1.00 94.69 91 ALA A O 1
ATOM 663 N N . ASP A 1 92 ? -2.653 -6.504 -7.468 1.00 94.38 92 ASP A N 1
ATOM 664 C CA . ASP A 1 92 ? -3.813 -7.388 -7.344 1.00 94.38 92 ASP A CA 1
ATOM 665 C C . ASP A 1 92 ? -3.853 -7.999 -5.938 1.00 94.38 92 ASP A C 1
ATOM 667 O O . ASP A 1 92 ? -2.998 -8.806 -5.560 1.00 94.38 92 ASP A O 1
ATOM 671 N N . CYS A 1 93 ? -4.849 -7.590 -5.157 1.00 94.44 93 CYS A N 1
ATOM 672 C CA . CYS A 1 93 ? -5.068 -8.028 -3.784 1.00 94.44 93 CYS A CA 1
ATOM 673 C C . CYS A 1 93 ? -6.258 -9.006 -3.672 1.00 94.44 93 CYS A C 1
ATOM 675 O O . CYS A 1 93 ? -6.857 -9.144 -2.600 1.00 94.44 93 CYS A O 1
ATOM 677 N N . GLY A 1 94 ? -6.634 -9.665 -4.776 1.00 91.50 94 GLY A N 1
ATOM 678 C CA . GLY A 1 94 ? -7.729 -10.632 -4.836 1.00 91.50 94 GLY A CA 1
ATOM 679 C C . GLY A 1 94 ? -9.079 -9.994 -4.509 1.00 91.50 94 GLY A C 1
ATOM 680 O O . GLY A 1 94 ? -9.458 -8.973 -5.080 1.00 91.50 94 GLY A O 1
ATOM 681 N N . ASP A 1 95 ? -9.794 -10.562 -3.536 1.00 89.94 95 ASP A N 1
ATOM 682 C CA . ASP A 1 95 ? -11.118 -10.074 -3.118 1.00 89.94 95 ASP A CA 1
ATOM 683 C C . ASP A 1 95 ? -11.090 -8.660 -2.511 1.00 89.94 95 ASP A C 1
ATOM 685 O O . ASP A 1 95 ? -12.143 -8.051 -2.312 1.00 89.94 95 ASP A O 1
ATOM 689 N N . LYS A 1 96 ? -9.902 -8.130 -2.184 1.00 91.00 96 LYS A N 1
ATOM 690 C CA . LYS A 1 96 ? -9.739 -6.756 -1.685 1.00 91.00 96 LYS A CA 1
ATOM 691 C C . LYS A 1 96 ? -9.728 -5.720 -2.796 1.00 91.00 96 LYS A C 1
ATOM 693 O O . LYS A 1 96 ? -10.067 -4.573 -2.531 1.00 91.00 96 LYS A O 1
ATOM 698 N N . GLY A 1 97 ? -9.419 -6.133 -4.020 1.00 90.69 97 GLY A N 1
ATOM 699 C CA . GLY A 1 97 ? -9.463 -5.277 -5.192 1.00 90.69 97 GLY A CA 1
ATOM 700 C C . GLY A 1 97 ? -8.184 -5.318 -6.014 1.00 90.69 97 GLY A C 1
ATOM 701 O O . GLY A 1 97 ? -7.150 -5.849 -5.606 1.00 90.69 97 GLY A O 1
ATOM 702 N N . LEU A 1 98 ? -8.292 -4.716 -7.194 1.00 93.06 98 LEU A N 1
ATOM 703 C CA . LEU A 1 98 ? -7.190 -4.465 -8.109 1.00 93.06 98 LEU A CA 1
ATOM 704 C C . LEU A 1 98 ? -6.882 -2.969 -8.077 1.00 93.06 98 LEU A C 1
ATOM 706 O O . LEU A 1 98 ? -7.781 -2.161 -8.311 1.00 93.06 98 LEU A O 1
ATOM 710 N N . TYR A 1 99 ? -5.630 -2.604 -7.822 1.00 93.81 99 TYR A N 1
ATOM 711 C CA . TYR A 1 99 ? -5.220 -1.218 -7.613 1.00 93.81 99 TYR A CA 1
ATOM 712 C C . TYR A 1 99 ? -4.193 -0.773 -8.649 1.00 93.81 99 TYR A C 1
ATOM 714 O O . TYR A 1 99 ? -3.114 -1.352 -8.723 1.00 93.81 99 TYR A O 1
ATOM 722 N N . ALA A 1 100 ? -4.496 0.267 -9.423 1.00 94.19 100 ALA A N 1
ATOM 723 C CA . ALA A 1 100 ? -3.535 0.917 -10.312 1.00 94.19 100 ALA A CA 1
ATOM 724 C C . ALA A 1 100 ? -2.733 1.964 -9.528 1.00 94.19 100 ALA A C 1
ATOM 726 O O . ALA A 1 100 ? -3.317 2.868 -8.927 1.00 94.19 100 ALA A O 1
ATOM 727 N N . LEU A 1 101 ? -1.404 1.837 -9.537 1.00 93.19 101 LEU A N 1
ATOM 728 C CA . LEU A 1 101 ? -0.511 2.677 -8.739 1.00 93.19 101 LEU A CA 1
ATOM 729 C C . LEU A 1 101 ? -0.110 3.940 -9.508 1.00 93.19 101 LEU A C 1
ATOM 731 O O . LEU A 1 101 ? 0.429 3.849 -10.611 1.00 93.19 101 LEU A O 1
ATOM 735 N N . ASP A 1 102 ? -0.309 5.113 -8.908 1.00 92.38 102 ASP A N 1
ATOM 736 C CA . ASP A 1 102 ? 0.159 6.391 -9.455 1.00 92.38 102 ASP A CA 1
ATOM 737 C C . ASP A 1 102 ? 0.845 7.244 -8.368 1.00 92.38 102 ASP A C 1
ATOM 739 O O . ASP A 1 102 ? 0.184 7.664 -7.423 1.00 92.38 102 ASP A O 1
ATOM 743 N N . PRO A 1 103 ? 2.163 7.508 -8.433 1.00 90.38 103 PRO A N 1
ATOM 744 C CA . PRO A 1 103 ? 3.072 7.144 -9.511 1.00 90.38 103 PRO A CA 1
ATOM 745 C C . PRO A 1 103 ? 3.422 5.656 -9.497 1.00 90.38 103 PRO A C 1
ATOM 747 O O . PRO A 1 103 ? 3.389 4.991 -8.456 1.00 90.38 103 PRO A O 1
ATOM 750 N N . LEU A 1 104 ? 3.833 5.159 -10.662 1.00 87.88 104 LEU A N 1
ATOM 751 C CA . LEU A 1 104 ? 4.412 3.828 -10.799 1.00 87.88 104 LEU A CA 1
ATOM 752 C C . LEU A 1 104 ? 5.682 3.695 -9.953 1.00 87.88 104 LEU A C 1
ATOM 754 O O . LEU A 1 104 ? 6.464 4.641 -9.817 1.00 87.88 104 LEU A O 1
ATOM 758 N N . LEU A 1 105 ? 5.906 2.494 -9.424 1.00 85.50 105 LEU A N 1
ATOM 759 C CA . LEU A 1 105 ? 7.162 2.171 -8.760 1.00 85.50 105 LEU A CA 1
ATOM 760 C C . LEU A 1 105 ? 8.296 2.107 -9.784 1.00 85.50 105 LEU A C 1
ATOM 762 O O . LEU A 1 105 ? 8.076 1.701 -10.932 1.00 85.50 105 LEU A O 1
ATOM 766 N N . PRO A 1 106 ? 9.519 2.475 -9.379 1.00 80.69 106 PRO A N 1
ATOM 767 C CA . PRO A 1 106 ? 10.685 2.225 -10.205 1.00 80.69 106 PRO A CA 1
ATOM 768 C C . PRO A 1 106 ? 10.784 0.726 -10.535 1.00 80.69 106 PRO A C 1
ATOM 770 O O . PRO A 1 106 ? 10.522 -0.137 -9.701 1.00 80.69 106 PRO A O 1
ATOM 773 N N . ALA A 1 107 ? 11.132 0.411 -11.785 1.00 69.62 107 ALA A N 1
ATOM 774 C CA . ALA A 1 107 ? 11.263 -0.963 -12.273 1.00 69.62 107 ALA A CA 1
ATOM 775 C C . ALA A 1 107 ? 12.607 -1.593 -11.855 1.00 69.62 107 ALA A C 1
ATOM 777 O O . ALA A 1 107 ? 13.317 -2.179 -12.675 1.00 69.62 107 ALA A O 1
ATOM 778 N N . ASP A 1 108 ? 13.003 -1.416 -10.595 1.00 71.81 108 ASP A N 1
ATOM 779 C CA . ASP A 1 108 ? 14.265 -1.901 -10.046 1.00 71.81 108 ASP A CA 1
ATOM 780 C C . ASP A 1 108 ? 14.048 -3.144 -9.173 1.00 71.81 108 ASP A C 1
ATOM 782 O O . ASP A 1 108 ? 14.037 -3.108 -7.945 1.00 71.81 108 ASP A O 1
ATOM 786 N N . GLY A 1 109 ? 13.917 -4.288 -9.841 1.00 78.12 109 GLY A N 1
ATOM 787 C CA . GLY A 1 109 ? 13.891 -5.592 -9.181 1.00 78.12 109 GLY A CA 1
ATOM 788 C C . GLY A 1 109 ? 12.511 -6.018 -8.684 1.00 78.12 109 GLY A C 1
ATOM 789 O O . GLY A 1 109 ? 11.489 -5.701 -9.289 1.00 78.12 109 GLY A O 1
ATOM 790 N N . GLU A 1 110 ? 12.502 -6.831 -7.627 1.00 86.44 110 GLU A N 1
ATOM 791 C CA . GLU A 1 110 ? 11.279 -7.413 -7.076 1.00 86.44 110 GLU A CA 1
ATOM 792 C C . GLU A 1 110 ? 10.487 -6.367 -6.284 1.00 86.44 110 GLU A C 1
ATOM 794 O O . GLU A 1 110 ? 11.024 -5.691 -5.403 1.00 86.44 110 GLU A O 1
ATOM 799 N N . VAL A 1 111 ? 9.198 -6.250 -6.604 1.00 92.44 111 VAL A N 1
ATOM 800 C CA . VAL A 1 111 ? 8.250 -5.371 -5.917 1.00 92.44 111 VAL A CA 1
ATOM 801 C C . VAL A 1 111 ? 7.406 -6.216 -4.971 1.00 92.44 111 VAL A C 1
ATOM 803 O O . VAL A 1 111 ? 6.734 -7.153 -5.402 1.00 92.44 111 VAL A O 1
ATOM 806 N N . ALA A 1 112 ? 7.406 -5.863 -3.690 1.00 94.06 112 ALA A N 1
ATOM 807 C CA . ALA A 1 112 ? 6.515 -6.434 -2.690 1.00 94.06 112 ALA A CA 1
ATOM 808 C C . ALA A 1 112 ? 5.391 -5.440 -2.385 1.00 94.06 112 ALA A C 1
ATOM 810 O O . ALA A 1 112 ? 5.666 -4.321 -1.951 1.00 94.06 112 ALA A O 1
ATOM 811 N N . CYS A 1 113 ? 4.140 -5.848 -2.600 1.00 96.31 113 CYS A N 1
ATOM 812 C CA . CYS A 1 113 ? 2.956 -5.058 -2.275 1.00 96.31 113 CYS A CA 1
ATOM 813 C C . CYS A 1 113 ? 2.134 -5.730 -1.173 1.00 96.31 113 CYS A C 1
ATOM 815 O O . CYS A 1 113 ? 1.944 -6.945 -1.192 1.00 96.31 113 CYS A O 1
ATOM 817 N N . ASP A 1 114 ? 1.602 -4.926 -0.256 1.00 97.31 114 ASP A N 1
ATOM 818 C CA . ASP A 1 114 ? 0.655 -5.339 0.774 1.00 97.31 114 ASP A CA 1
ATOM 819 C C . ASP A 1 114 ? -0.520 -4.355 0.840 1.00 97.31 114 ASP A C 1
ATOM 821 O O . ASP A 1 114 ? -0.313 -3.141 0.925 1.00 97.31 114 ASP A O 1
ATOM 825 N N . VAL A 1 115 ? -1.751 -4.863 0.877 1.00 96.38 115 VAL A N 1
ATOM 826 C CA . VAL A 1 115 ? -2.938 -4.073 1.224 1.00 96.38 115 VAL A CA 1
ATOM 827 C C . VAL A 1 115 ? -3.083 -4.005 2.737 1.00 96.38 115 VAL A C 1
ATOM 829 O O . VAL A 1 115 ? -2.911 -4.996 3.452 1.00 96.38 115 VAL A O 1
ATOM 832 N N . PHE A 1 116 ? -3.369 -2.810 3.232 1.00 96.06 116 PHE A N 1
ATOM 833 C CA . PHE A 1 116 ? -3.619 -2.531 4.635 1.00 96.06 116 PHE A CA 1
ATOM 834 C C . PHE A 1 116 ? -5.126 -2.525 4.833 1.00 96.06 116 PHE A C 1
ATOM 836 O O . PHE A 1 116 ? -5.842 -1.767 4.177 1.00 96.06 116 PHE A O 1
ATOM 843 N N . LEU A 1 117 ? -5.588 -3.384 5.732 1.00 94.88 117 LEU A N 1
ATOM 844 C CA . LEU A 1 117 ? -6.990 -3.566 6.054 1.00 94.88 117 LEU A CA 1
ATOM 845 C C . LEU A 1 117 ? -7.255 -3.083 7.474 1.00 94.88 117 LEU A C 1
ATOM 847 O O . LEU A 1 117 ? -6.572 -3.514 8.405 1.00 94.88 117 LEU A O 1
ATOM 851 N N . VAL A 1 118 ? -8.277 -2.255 7.643 1.00 94.88 118 VAL A N 1
ATOM 852 C CA . VAL A 1 118 ? -8.808 -1.858 8.950 1.00 94.88 118 VAL A CA 1
ATOM 853 C C . VAL A 1 118 ? -10.244 -2.344 9.015 1.00 94.88 118 VAL A C 1
ATOM 855 O O . VAL A 1 118 ? -11.022 -2.095 8.103 1.00 94.88 118 VAL A O 1
ATOM 858 N N . GLU A 1 119 ? -10.574 -3.123 10.047 1.00 92.31 119 GLU A N 1
ATOM 859 C CA . GLU A 1 119 ? -11.914 -3.719 10.209 1.00 92.31 119 GLU A CA 1
ATOM 860 C C . GLU A 1 119 ? -12.362 -4.559 8.982 1.00 92.31 119 GLU A C 1
ATOM 862 O O . GLU A 1 119 ? -13.544 -4.789 8.751 1.00 92.31 119 GLU A O 1
ATOM 867 N N . GLY A 1 120 ? -11.393 -5.080 8.212 1.00 89.00 120 GLY A N 1
ATOM 868 C CA . GLY A 1 120 ? -11.612 -5.898 7.012 1.00 89.00 120 GLY A CA 1
ATOM 869 C C . GLY A 1 120 ? -11.691 -5.119 5.693 1.00 89.00 120 GLY A C 1
ATOM 870 O O . GLY A 1 120 ? -11.697 -5.761 4.630 1.00 89.00 120 GLY A O 1
ATOM 871 N N . GLU A 1 121 ? -11.685 -3.785 5.758 1.00 91.75 121 GLU A N 1
ATOM 872 C CA . GLU A 1 121 ? -11.783 -2.866 4.621 1.00 91.75 121 GLU A CA 1
ATOM 873 C C . GLU A 1 121 ? -10.407 -2.330 4.195 1.00 91.75 121 GLU A C 1
ATOM 875 O O . GLU A 1 121 ? -9.590 -1.997 5.057 1.00 91.75 121 GLU A O 1
ATOM 880 N N . PRO A 1 122 ? -10.120 -2.242 2.883 1.00 93.62 122 PRO A N 1
ATOM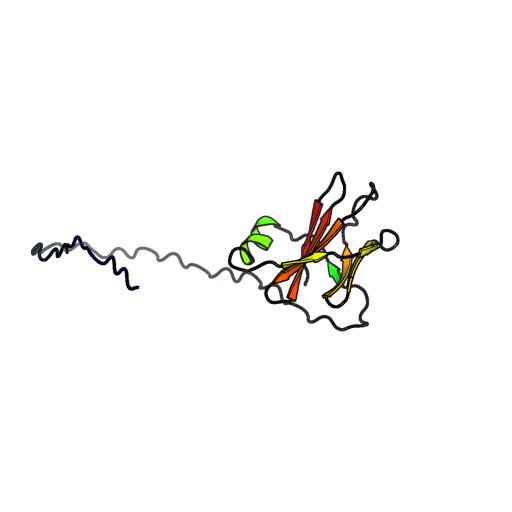 881 C CA . PRO A 1 122 ? -8.862 -1.702 2.389 1.00 93.62 122 PRO A CA 1
ATOM 882 C C . PRO A 1 122 ? -8.773 -0.194 2.591 1.00 93.62 122 PRO A C 1
ATOM 884 O O . PRO A 1 122 ? -9.582 0.566 2.071 1.00 93.62 122 PRO A O 1
ATOM 887 N N . VAL A 1 123 ? -7.736 0.231 3.311 1.00 95.00 123 VAL A N 1
ATOM 888 C CA . VAL A 1 123 ? -7.459 1.650 3.572 1.00 95.00 123 VAL A CA 1
ATOM 889 C C . VAL A 1 123 ? -6.235 2.150 2.814 1.00 95.00 123 VAL A C 1
ATOM 891 O O . VAL A 1 123 ? -6.163 3.321 2.460 1.00 95.00 123 VAL A O 1
ATOM 894 N N . ALA A 1 124 ? -5.269 1.281 2.517 1.00 95.75 124 ALA A N 1
ATOM 895 C CA . ALA A 1 124 ? -4.065 1.654 1.781 1.00 95.75 124 ALA A CA 1
ATOM 896 C C . ALA A 1 124 ? -3.426 0.449 1.095 1.00 95.75 124 ALA A C 1
ATOM 898 O O . ALA A 1 124 ? -3.662 -0.692 1.482 1.00 95.75 124 ALA A O 1
ATOM 899 N N . VAL A 1 125 ? -2.553 0.713 0.131 1.00 96.62 125 VAL A N 1
ATOM 900 C CA . VAL A 1 125 ? -1.623 -0.275 -0.422 1.00 96.62 125 VAL A CA 1
ATOM 901 C C . VAL A 1 125 ? -0.211 0.247 -0.208 1.00 96.62 125 VAL A C 1
ATOM 903 O O . VAL A 1 125 ? 0.103 1.382 -0.555 1.00 96.62 125 VAL A O 1
ATOM 906 N N . SER A 1 126 ? 0.652 -0.560 0.391 1.00 95.75 126 SER A N 1
ATOM 907 C CA . SER A 1 126 ? 2.076 -0.268 0.527 1.00 95.75 126 SER A CA 1
ATOM 908 C C . SER A 1 126 ? 2.834 -1.141 -0.448 1.00 95.75 126 SER A C 1
ATOM 910 O O . SER A 1 126 ? 2.761 -2.359 -0.344 1.00 95.75 126 SER A O 1
ATOM 912 N N . CYS A 1 127 ? 3.608 -0.536 -1.337 1.00 95.31 127 CYS A N 1
ATOM 913 C CA . CYS A 1 127 ? 4.483 -1.271 -2.236 1.00 95.31 127 CYS A CA 1
ATOM 914 C C . CYS A 1 127 ? 5.927 -0.804 -2.083 1.00 95.31 127 CYS A C 1
ATOM 916 O O . CYS A 1 127 ? 6.196 0.392 -1.945 1.00 95.31 127 CYS A O 1
ATOM 918 N N . ALA A 1 128 ? 6.858 -1.750 -2.102 1.00 93.81 128 ALA A N 1
ATOM 919 C CA . ALA A 1 128 ? 8.276 -1.489 -1.921 1.00 93.81 128 ALA A CA 1
ATOM 920 C C . ALA A 1 128 ? 9.141 -2.295 -2.894 1.00 93.81 128 ALA A C 1
ATOM 922 O O . ALA A 1 128 ? 8.835 -3.443 -3.207 1.00 93.81 128 ALA A O 1
ATOM 923 N N . THR A 1 129 ? 10.236 -1.679 -3.328 1.00 91.56 129 THR A N 1
ATOM 924 C CA . THR A 1 129 ? 11.365 -2.298 -4.029 1.00 91.56 129 THR A CA 1
ATOM 925 C C . THR A 1 129 ? 12.579 -2.350 -3.101 1.00 91.56 129 THR A C 1
ATOM 927 O O . THR A 1 129 ? 12.510 -1.980 -1.926 1.00 91.56 129 THR A O 1
ATOM 930 N N . ALA A 1 130 ? 13.731 -2.769 -3.627 1.00 87.00 130 ALA A N 1
ATOM 931 C CA . ALA A 1 130 ? 14.991 -2.714 -2.891 1.00 87.00 130 ALA A CA 1
ATOM 932 C C . ALA A 1 130 ? 15.425 -1.279 -2.523 1.00 87.00 130 ALA A C 1
ATOM 934 O O . ALA A 1 130 ? 16.203 -1.106 -1.582 1.00 87.00 130 ALA A O 1
ATOM 935 N N . THR A 1 131 ? 14.957 -0.256 -3.250 1.00 84.94 131 THR A N 1
ATOM 936 C CA . THR A 1 131 ? 15.423 1.133 -3.084 1.00 84.94 131 THR A CA 1
ATOM 937 C C . THR A 1 131 ? 14.328 2.136 -2.726 1.00 84.94 131 THR A C 1
ATOM 939 O O . THR A 1 131 ? 14.646 3.230 -2.251 1.00 84.94 131 THR A O 1
ATOM 942 N N . ALA A 1 132 ? 13.051 1.784 -2.896 1.00 87.19 132 ALA A N 1
ATOM 943 C CA . ALA A 1 132 ? 11.927 2.680 -2.648 1.00 87.19 132 ALA A CA 1
ATOM 944 C C . ALA A 1 132 ? 10.782 1.978 -1.911 1.00 87.19 132 ALA A C 1
ATOM 946 O O . ALA A 1 132 ? 10.555 0.787 -2.076 1.00 87.19 132 ALA A O 1
ATOM 947 N N . ALA A 1 133 ? 10.021 2.736 -1.124 1.00 91.69 133 ALA A N 1
ATOM 948 C CA . ALA A 1 133 ? 8.763 2.285 -0.539 1.00 91.69 133 ALA A CA 1
ATOM 949 C C . ALA A 1 133 ? 7.734 3.414 -0.619 1.00 91.69 133 ALA A C 1
ATOM 951 O O . ALA A 1 133 ? 7.995 4.534 -0.163 1.00 91.69 133 ALA A O 1
ATOM 952 N N . ILE A 1 134 ? 6.573 3.118 -1.199 1.00 93.12 134 ILE A N 1
ATOM 953 C CA . ILE A 1 134 ? 5.483 4.067 -1.412 1.00 93.12 134 ILE A CA 1
ATOM 954 C C . ILE A 1 134 ? 4.218 3.511 -0.756 1.00 93.12 134 ILE A C 1
ATOM 956 O O . ILE A 1 134 ? 3.860 2.349 -0.939 1.00 93.12 134 ILE A O 1
ATOM 960 N N . LEU A 1 135 ? 3.557 4.362 0.028 1.00 95.06 135 LEU A N 1
ATOM 961 C CA . LEU A 1 135 ? 2.227 4.101 0.565 1.00 95.06 135 LEU A CA 1
ATOM 962 C C . LEU A 1 135 ? 1.223 4.855 -0.301 1.00 95.06 135 LEU A C 1
ATOM 964 O O . LEU A 1 135 ? 1.365 6.065 -0.457 1.00 95.06 135 LEU A O 1
ATOM 968 N N . TYR A 1 136 ? 0.227 4.149 -0.809 1.00 95.12 136 TYR A N 1
ATOM 969 C CA . TYR A 1 136 ? -0.868 4.662 -1.618 1.00 95.12 136 TYR A CA 1
ATOM 970 C C . TYR A 1 136 ? -2.156 4.602 -0.795 1.00 95.12 136 TYR A C 1
ATOM 972 O O . TYR A 1 136 ? -2.447 3.570 -0.189 1.00 95.12 136 TYR A O 1
ATOM 980 N N . ALA A 1 137 ? -2.917 5.692 -0.748 1.00 92.75 137 ALA A N 1
ATOM 981 C CA . ALA A 1 137 ? -4.191 5.726 -0.037 1.00 92.75 137 ALA A CA 1
ATOM 982 C C . ALA A 1 137 ? -5.293 5.099 -0.903 1.00 92.75 137 ALA A C 1
ATOM 984 O O . ALA A 1 137 ? -5.419 5.438 -2.081 1.00 92.75 137 ALA A O 1
ATOM 985 N N . SER A 1 138 ? -6.075 4.188 -0.322 1.00 85.94 138 SER A N 1
ATOM 986 C CA . SER A 1 138 ? -7.304 3.693 -0.948 1.00 85.94 138 SER A CA 1
ATOM 987 C C . SER A 1 138 ? -8.416 4.737 -0.761 1.00 85.94 138 SER A C 1
ATOM 989 O O . SER A 1 138 ? -8.458 5.348 0.310 1.00 85.94 138 SER A O 1
ATOM 991 N N . PRO A 1 139 ? -9.282 4.967 -1.767 1.00 72.56 139 PRO A N 1
ATOM 992 C CA . PRO A 1 139 ? -10.412 5.887 -1.658 1.00 72.56 139 PRO A CA 1
ATOM 993 C C . PRO A 1 139 ? -11.436 5.445 -0.611 1.00 72.56 139 PRO A C 1
ATOM 995 O O . PRO A 1 139 ? -11.764 4.235 -0.559 1.00 72.56 139 PRO A O 1
#

Foldseek 3Di:
DDDDDDDDDDDDDDDDDDDDDDDDDDDDDDPDPDPPPPPPPPDDPPQDDDDPPPDAQEWEFDPDNVVLVVVCPVFDKDKAWFDADLVQQWTHRDPQGIHRYPPRDPPADDKTKIFIDTVRHTQWIWIDDPVDITIIGHD

Radius of gyration: 27.84 Å; chains: 1; bounding box: 33×76×72 Å

pLDDT: mean 74.87, std 21.13, range [35.19, 97.31]

Secondary structure (DSSP, 8-state):
-----------------------------------------------PPP-TTS-PEEEB--S-HHHHHHTTTTS-EEEEEEEEETTTTEEE-GGG-EEEESSPPP-SSPPEEEEEEETTEEEEEEEE-SS-EEEEE--

Sequence (139 aa):
MFRLSILPALIVLLALAGLSCGDGDQGAATPTATPTVTPVTTPSPTSTPFTPGSGPIHISPPENRREFLDQFADKEIVKQHCTYDAAVGSADCGDKGLYALDPLLPADGEVACDVFLVEGEPVAVSCATATAAILYASP